Protein AF-A0A3D1LA84-F1 (afdb_monomer)

Radius of gyration: 9.65 Å; Cα contacts (8 Å, |Δi|>4): 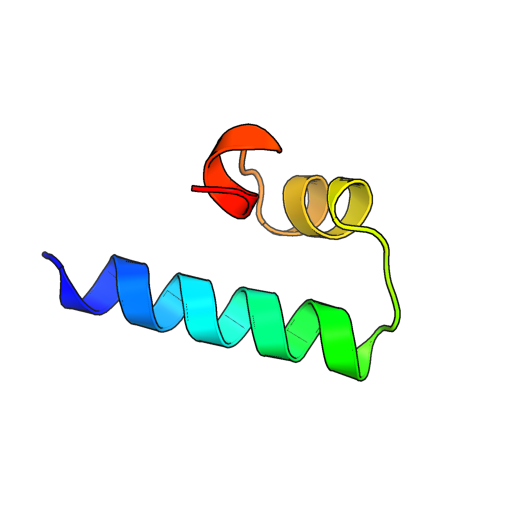19; chains: 1; bounding box: 19×15×26 Å

Foldseek 3Di:
DVVVLVVVLVVLVCCCVVVVDDLVVSCVVVVHDSVSNVD

Sequence (39 aa):
MTEDLEKRARELAVYLIERRTTIRDAAKHFSVSKSTVHK

Structure (mmCIF, N/CA/C/O backbone):
data_AF-A0A3D1LA84-F1
#
_entry.id   AF-A0A3D1LA84-F1
#
loop_
_atom_site.group_PDB
_atom_site.id
_atom_site.type_symbol
_atom_site.label_atom_id
_atom_site.label_alt_id
_atom_site.label_comp_id
_atom_site.label_asym_id
_atom_site.label_entity_id
_atom_site.label_seq_id
_atom_site.pdbx_PDB_ins_code
_atom_site.Cartn_x
_atom_site.Cartn_y
_atom_site.Cartn_z
_atom_site.occupancy
_atom_site.B_iso_or_equiv
_atom_site.auth_seq_id
_atom_site.auth_comp_id
_atom_site.auth_asym_id
_atom_site.auth_atom_id
_atom_site.pdbx_PDB_model_num
ATOM 1 N N . MET A 1 1 ? -12.059 5.883 16.415 1.00 54.44 1 MET A N 1
ATOM 2 C CA . MET A 1 1 ? -10.699 6.209 15.917 1.00 54.44 1 MET A CA 1
ATOM 3 C C . MET A 1 1 ? -10.026 5.031 15.200 1.00 54.44 1 MET A C 1
ATOM 5 O O . MET A 1 1 ? -9.227 5.289 14.315 1.00 54.44 1 MET A O 1
ATOM 9 N N . THR A 1 2 ? -10.342 3.766 15.515 1.00 59.31 2 THR A N 1
ATOM 10 C CA . THR A 1 2 ? -9.764 2.572 14.847 1.00 59.31 2 THR A CA 1
ATOM 11 C C . THR A 1 2 ? -10.407 2.230 13.499 1.00 59.31 2 THR A C 1
ATOM 13 O O . THR A 1 2 ? -9.733 1.715 12.613 1.00 59.31 2 THR A O 1
ATOM 16 N N . GLU A 1 3 ? -11.688 2.566 13.318 1.00 60.84 3 GLU A N 1
ATOM 17 C CA . GLU A 1 3 ? -12.424 2.308 12.069 1.00 60.84 3 GLU A CA 1
ATOM 18 C C . GLU A 1 3 ? -11.772 2.972 10.849 1.00 60.84 3 GLU A C 1
ATOM 20 O O . GLU A 1 3 ? -11.802 2.421 9.754 1.00 60.84 3 GLU A O 1
ATOM 25 N N . ASP A 1 4 ? -11.121 4.120 11.046 1.00 78.56 4 ASP A N 1
ATOM 26 C CA . ASP A 1 4 ? -10.458 4.869 9.976 1.00 78.56 4 ASP A CA 1
ATOM 27 C C . ASP A 1 4 ? -9.209 4.148 9.436 1.00 78.56 4 ASP A C 1
ATOM 29 O O . ASP A 1 4 ? -8.878 4.234 8.252 1.00 78.56 4 ASP A O 1
ATOM 33 N N . LEU A 1 5 ? -8.519 3.386 10.295 1.00 82.62 5 LEU A N 1
ATOM 34 C CA . LEU A 1 5 ? -7.306 2.663 9.915 1.00 82.62 5 LEU A CA 1
ATOM 35 C C . LEU A 1 5 ? -7.640 1.431 9.067 1.00 82.62 5 LEU A C 1
ATOM 37 O O . LEU A 1 5 ? -7.040 1.233 8.012 1.00 82.62 5 LEU A O 1
ATOM 41 N N . GLU A 1 6 ? -8.618 0.628 9.494 1.00 85.50 6 GLU A N 1
ATOM 42 C CA . GLU A 1 6 ? -9.054 -0.551 8.735 1.00 85.50 6 GLU A CA 1
ATOM 43 C C . GLU A 1 6 ? -9.652 -0.172 7.383 1.00 85.50 6 GLU A C 1
ATOM 45 O O . GLU A 1 6 ? -9.429 -0.859 6.383 1.00 85.50 6 GLU A O 1
ATOM 50 N N . LYS A 1 7 ? -10.407 0.929 7.343 1.00 89.00 7 LYS A N 1
ATOM 51 C CA . LYS A 1 7 ? -11.016 1.426 6.112 1.00 89.00 7 LYS A CA 1
ATOM 52 C C . LYS A 1 7 ? -9.942 1.846 5.111 1.00 89.00 7 LYS A C 1
ATOM 54 O O . LYS A 1 7 ? -9.956 1.373 3.977 1.00 89.00 7 LYS A O 1
ATOM 59 N N . ARG A 1 8 ? -8.934 2.597 5.567 1.00 87.44 8 ARG A N 1
ATOM 60 C CA . ARG A 1 8 ? -7.750 2.935 4.762 1.00 87.44 8 ARG A CA 1
ATOM 61 C C . ARG A 1 8 ? -6.955 1.714 4.315 1.00 87.44 8 ARG A C 1
ATOM 63 O O . ARG A 1 8 ? -6.492 1.685 3.179 1.00 87.44 8 ARG A O 1
ATOM 70 N N . ALA A 1 9 ? -6.779 0.713 5.177 1.00 88.56 9 ALA A N 1
ATOM 71 C CA . ALA A 1 9 ? -6.080 -0.517 4.810 1.00 88.56 9 ALA A CA 1
ATOM 72 C C . ALA A 1 9 ? -6.821 -1.262 3.687 1.00 88.56 9 ALA A C 1
ATOM 74 O O . ALA A 1 9 ? -6.198 -1.707 2.721 1.00 88.56 9 ALA A O 1
ATOM 75 N N . ARG A 1 10 ? -8.158 -1.327 3.768 1.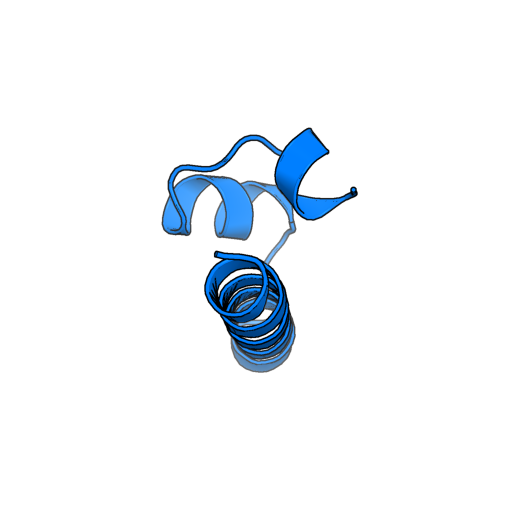00 91.75 10 ARG A N 1
ATOM 76 C CA . ARG A 1 10 ? -9.010 -1.889 2.712 1.00 91.75 10 ARG A CA 1
ATOM 77 C C . ARG A 1 10 ? -8.895 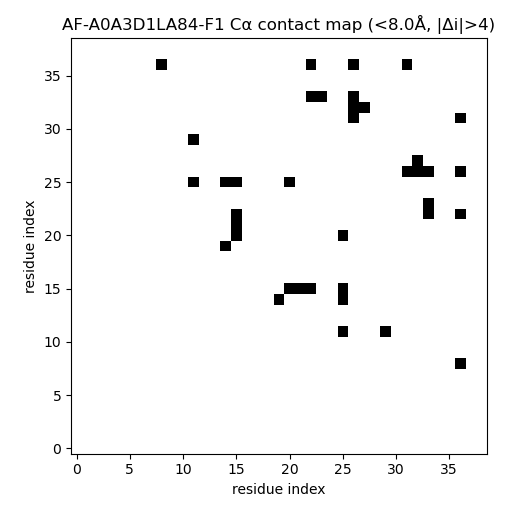-1.113 1.404 1.00 91.75 10 ARG A C 1
ATOM 79 O O . ARG A 1 10 ? -8.667 -1.725 0.366 1.00 91.75 10 ARG A O 1
ATOM 86 N N . GLU A 1 11 ? -9.008 0.210 1.447 1.00 91.50 11 GLU A N 1
ATOM 87 C CA . GLU A 1 11 ? -8.882 1.064 0.257 1.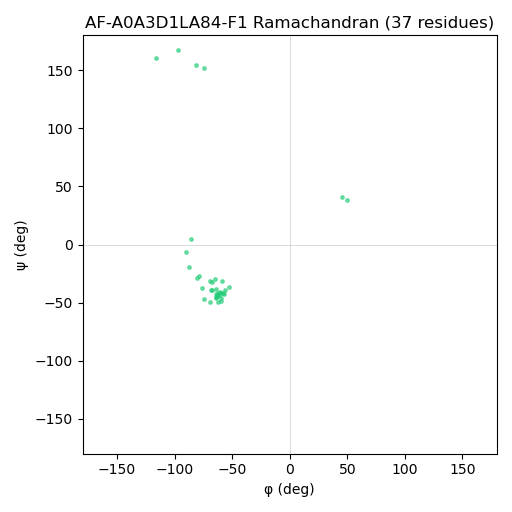00 91.50 11 GLU A CA 1
ATOM 88 C C . GLU A 1 11 ? -7.515 0.912 -0.416 1.00 91.50 11 GLU A C 1
ATOM 90 O O . GLU A 1 11 ? -7.424 0.790 -1.638 1.00 91.50 11 GLU A O 1
ATOM 95 N N . LEU A 1 12 ? -6.448 0.848 0.380 1.00 90.56 12 LEU A N 1
ATOM 96 C CA . LEU A 1 12 ? -5.096 0.679 -0.130 1.00 90.56 12 LEU A CA 1
ATOM 97 C C . LEU A 1 12 ? -4.892 -0.705 -0.768 1.00 90.56 12 LEU A C 1
ATOM 99 O O . LEU A 1 12 ? -4.257 -0.805 -1.820 1.00 90.56 12 LEU A O 1
ATOM 103 N N . ALA A 1 13 ? -5.467 -1.760 -0.182 1.00 90.81 13 ALA A N 1
ATOM 104 C CA . ALA A 1 13 ? -5.448 -3.104 -0.757 1.00 90.81 13 ALA A CA 1
ATOM 105 C C . ALA A 1 13 ? -6.211 -3.171 -2.091 1.00 90.81 13 ALA A C 1
ATOM 107 O O . ALA A 1 13 ? -5.689 -3.710 -3.067 1.00 90.81 13 ALA A O 1
ATOM 108 N N . VAL A 1 14 ? -7.407 -2.574 -2.157 1.00 94.12 14 VAL A N 1
ATOM 109 C CA . VAL A 1 14 ? -8.197 -2.485 -3.397 1.00 94.12 14 VAL A CA 1
ATOM 110 C C . VAL A 1 14 ? -7.411 -1.739 -4.474 1.00 94.12 14 VAL A C 1
ATOM 112 O O . VAL A 1 14 ? -7.226 -2.266 -5.569 1.00 94.12 14 VAL A O 1
ATOM 115 N N . TYR A 1 15 ? -6.842 -0.577 -4.143 1.00 92.62 15 TYR A N 1
ATOM 116 C CA . TYR A 1 15 ? -6.035 0.216 -5.071 1.00 92.62 15 TYR A CA 1
ATOM 117 C C . TYR A 1 15 ? -4.837 -0.564 -5.635 1.00 92.62 15 TYR A C 1
ATOM 119 O O . TYR A 1 15 ? -4.552 -0.489 -6.833 1.00 92.62 15 TYR A O 1
ATOM 127 N N . LEU A 1 16 ? -4.136 -1.328 -4.790 1.00 90.75 16 LEU A N 1
ATOM 128 C CA . LEU A 1 16 ? -3.004 -2.156 -5.216 1.00 90.75 16 LEU A CA 1
ATOM 129 C C . LEU A 1 16 ? -3.427 -3.247 -6.202 1.00 90.75 16 LEU A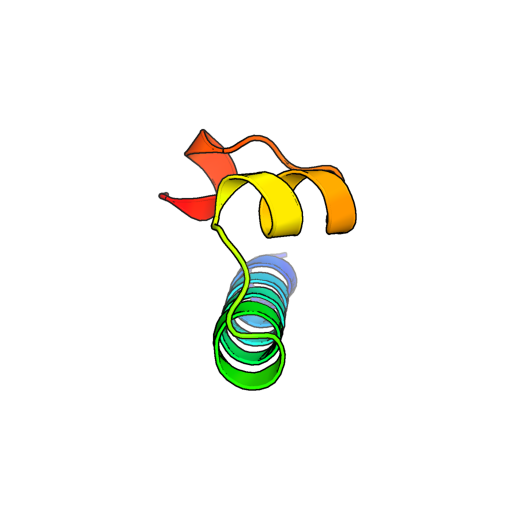 C 1
ATOM 131 O O . LEU A 1 16 ? -2.7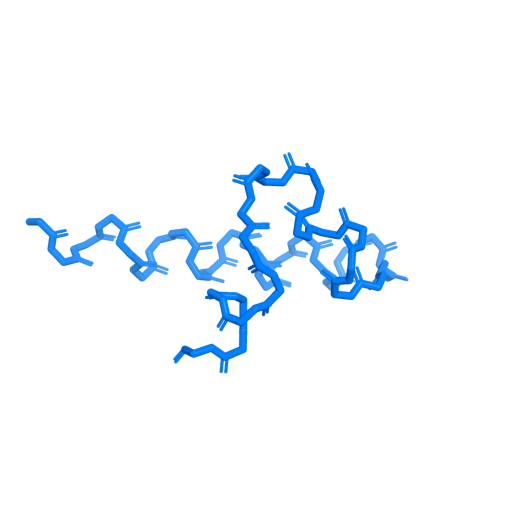47 -3.446 -7.211 1.00 90.75 16 LEU A O 1
ATOM 135 N N . ILE A 1 17 ? -4.538 -3.934 -5.924 1.00 92.62 17 ILE A N 1
ATOM 136 C CA . ILE A 1 17 ? -5.044 -5.030 -6.758 1.00 92.62 17 ILE A CA 1
ATOM 137 C C . ILE A 1 17 ? -5.561 -4.494 -8.095 1.00 92.62 17 ILE A C 1
ATOM 139 O O . ILE A 1 17 ? -5.165 -4.995 -9.149 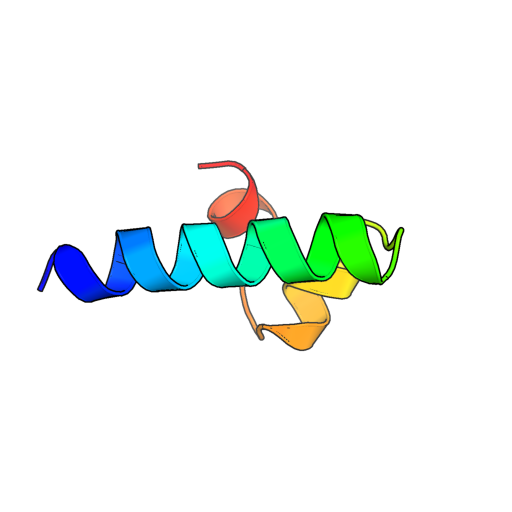1.00 92.62 17 ILE A O 1
ATOM 143 N N . GLU A 1 18 ? -6.399 -3.458 -8.067 1.00 95.12 18 GLU A N 1
ATOM 144 C CA . GLU A 1 18 ? -7.016 -2.884 -9.266 1.00 95.12 18 GLU A CA 1
ATOM 145 C C . GLU A 1 18 ? -5.981 -2.274 -10.207 1.00 95.12 18 GLU A C 1
ATOM 147 O O . GLU A 1 18 ? -6.037 -2.475 -11.420 1.00 95.12 18 GLU A O 1
ATOM 152 N N . ARG A 1 19 ? -5.002 -1.545 -9.656 1.00 93.31 19 ARG A N 1
ATOM 153 C CA . ARG A 1 19 ? -3.995 -0.856 -10.470 1.00 93.31 19 ARG A CA 1
ATOM 154 C C . ARG A 1 19 ? -2.752 -1.684 -10.761 1.00 93.31 19 ARG A C 1
ATOM 156 O O . ARG A 1 19 ? -1.902 -1.211 -11.511 1.00 93.31 19 ARG A O 1
ATOM 163 N N . ARG A 1 20 ? -2.614 -2.876 -10.163 1.00 92.94 20 ARG A N 1
ATOM 164 C CA . ARG A 1 20 ? -1.403 -3.723 -10.235 1.00 92.94 20 ARG A CA 1
ATOM 165 C C . ARG A 1 20 ? -0.114 -2.920 -10.025 1.00 92.94 20 ARG A C 1
ATOM 167 O O . ARG A 1 20 ? 0.876 -3.095 -10.733 1.00 92.94 20 ARG A O 1
ATOM 174 N N . THR A 1 21 ? -0.155 -1.984 -9.083 1.00 90.56 21 THR A N 1
ATOM 175 C CA . THR A 1 21 ? 0.935 -1.037 -8.837 1.00 90.56 21 THR A CA 1
ATOM 176 C C . THR A 1 21 ? 1.827 -1.502 -7.690 1.00 90.56 21 THR A C 1
ATOM 178 O O . THR A 1 21 ? 1.497 -2.435 -6.957 1.00 90.56 21 THR A O 1
ATOM 181 N N . THR A 1 22 ? 2.989 -0.874 -7.527 1.00 91.31 22 THR A N 1
ATOM 182 C CA . THR A 1 22 ? 3.918 -1.243 -6.459 1.00 91.31 22 THR A CA 1
ATOM 183 C C . THR A 1 22 ? 3.511 -0.609 -5.129 1.00 91.31 22 THR A C 1
ATOM 185 O O . THR A 1 22 ? 2.937 0.479 -5.081 1.00 91.31 22 THR A O 1
ATOM 188 N N . ILE A 1 23 ? 3.902 -1.243 -4.019 1.00 89.50 23 ILE A N 1
ATOM 189 C CA . ILE A 1 23 ? 3.729 -0.698 -2.660 1.00 89.50 23 ILE A CA 1
ATOM 190 C C . ILE A 1 23 ? 4.302 0.726 -2.548 1.00 89.50 23 ILE A C 1
ATOM 192 O O . ILE A 1 23 ? 3.744 1.571 -1.854 1.00 89.50 23 ILE A O 1
ATOM 196 N N . ARG A 1 24 ? 5.419 1.013 -3.232 1.00 89.25 24 ARG A N 1
ATOM 197 C CA . ARG A 1 24 ? 6.065 2.333 -3.193 1.00 89.25 24 ARG A CA 1
ATOM 198 C C . ARG A 1 24 ? 5.217 3.397 -3.887 1.00 89.25 24 ARG A C 1
ATOM 200 O O . ARG A 1 24 ? 5.159 4.523 -3.399 1.00 89.25 24 ARG A O 1
ATOM 207 N N . ASP A 1 25 ? 4.578 3.053 -4.995 1.00 90.75 25 ASP A N 1
ATOM 208 C CA . ASP A 1 25 ? 3.747 3.993 -5.746 1.00 90.75 25 ASP A CA 1
ATOM 209 C C . ASP A 1 25 ? 2.399 4.212 -5.062 1.00 90.75 25 ASP A C 1
ATOM 211 O O . ASP A 1 25 ? 1.947 5.351 -4.965 1.00 90.75 25 ASP A O 1
ATOM 215 N N . ALA A 1 26 ? 1.814 3.164 -4.475 1.00 91.12 26 ALA A N 1
ATOM 216 C CA . ALA A 1 26 ? 0.662 3.307 -3.590 1.00 91.12 26 ALA A CA 1
ATOM 217 C C . ALA A 1 26 ? 0.994 4.201 -2.383 1.00 91.12 26 ALA A C 1
ATOM 219 O O . ALA A 1 26 ? 0.261 5.141 -2.097 1.00 91.12 26 ALA A O 1
ATOM 220 N N . ALA A 1 27 ? 2.138 3.996 -1.722 1.00 90.75 27 ALA A N 1
ATOM 221 C CA . ALA A 1 27 ? 2.554 4.829 -0.593 1.00 90.75 27 ALA A CA 1
ATOM 222 C C . ALA A 1 27 ? 2.665 6.321 -0.968 1.00 90.75 27 ALA A C 1
ATOM 224 O O . ALA A 1 27 ? 2.186 7.179 -0.229 1.00 90.75 27 ALA A O 1
ATOM 225 N N . LYS A 1 28 ? 3.217 6.632 -2.151 1.00 91.19 28 LYS A N 1
ATOM 226 C CA . LYS A 1 28 ? 3.2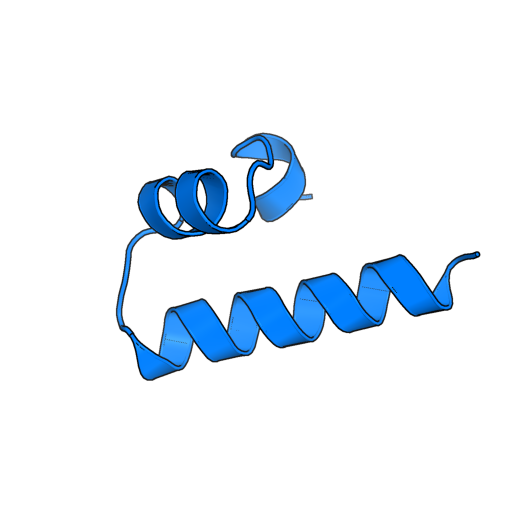34 8.002 -2.691 1.00 91.19 28 LYS A CA 1
ATOM 227 C C . LYS A 1 28 ? 1.825 8.535 -2.957 1.00 91.19 28 LYS A C 1
ATOM 229 O O . LYS A 1 28 ? 1.545 9.673 -2.603 1.00 91.19 28 LYS A O 1
ATOM 234 N N . HIS A 1 29 ? 0.949 7.725 -3.555 1.00 89.75 29 HIS A N 1
ATOM 235 C CA . HIS A 1 29 ? -0.427 8.118 -3.869 1.00 89.75 29 HIS A CA 1
ATOM 236 C C . HIS A 1 29 ? -1.226 8.473 -2.610 1.00 89.75 29 HIS A C 1
ATOM 238 O O . HIS A 1 29 ? -1.890 9.502 -2.561 1.00 89.75 29 HIS A O 1
ATOM 244 N N . PHE A 1 30 ? -1.091 7.661 -1.563 1.00 87.56 30 PHE A N 1
ATOM 245 C CA . PHE A 1 30 ? -1.777 7.861 -0.288 1.00 87.56 30 PHE A CA 1
ATOM 246 C C . PHE A 1 30 ? -1.026 8.799 0.673 1.00 87.56 30 PHE A C 1
ATOM 248 O O . PHE A 1 30 ? -1.461 8.972 1.807 1.00 87.56 30 PHE A O 1
ATOM 255 N N . SER A 1 31 ? 0.089 9.410 0.247 1.00 89.62 31 SER A N 1
ATOM 256 C CA . SER A 1 31 ? 0.951 10.264 1.086 1.00 89.62 31 SER A CA 1
ATOM 257 C C . SER A 1 31 ? 1.339 9.618 2.426 1.00 89.62 31 SER A C 1
ATOM 259 O O . SER A 1 31 ? 1.399 10.272 3.466 1.00 89.62 31 SER A O 1
ATOM 261 N N . VAL A 1 32 ? 1.605 8.310 2.408 1.00 89.38 32 VAL A N 1
ATOM 262 C CA . VAL A 1 32 ? 2.017 7.526 3.579 1.00 89.38 32 VAL A CA 1
ATOM 263 C C . VAL A 1 32 ? 3.420 6.970 3.401 1.00 89.38 32 VAL A C 1
ATOM 265 O O . VAL A 1 32 ? 3.940 6.834 2.294 1.00 89.38 32 VAL A O 1
ATOM 268 N N . SER A 1 33 ? 4.049 6.605 4.514 1.00 89.50 33 SER A N 1
ATOM 269 C CA . SER A 1 33 ? 5.339 5.930 4.457 1.00 89.50 33 SER A CA 1
ATOM 270 C C . SER A 1 33 ? 5.181 4.472 4.011 1.00 89.50 33 SER A C 1
ATOM 272 O O . SER A 1 33 ? 4.174 3.820 4.288 1.00 89.50 33 SER A O 1
ATOM 274 N N . LYS A 1 34 ? 6.218 3.922 3.369 1.00 87.81 34 LYS A N 1
ATOM 275 C CA . LYS A 1 34 ? 6.256 2.502 2.988 1.00 87.81 34 LYS A CA 1
ATOM 276 C C . LYS A 1 34 ? 6.058 1.580 4.202 1.00 87.81 34 LYS A C 1
ATOM 278 O O . LYS A 1 34 ? 5.379 0.567 4.085 1.00 87.81 34 LYS A O 1
ATOM 283 N N . SER A 1 35 ? 6.636 1.912 5.359 1.00 88.19 35 SER A N 1
ATOM 284 C CA . SER A 1 35 ? 6.467 1.119 6.583 1.00 88.19 35 SER A CA 1
ATOM 285 C C . SER A 1 35 ? 5.033 1.167 7.110 1.00 88.19 35 SER A C 1
ATOM 287 O O . SER A 1 35 ? 4.565 0.156 7.611 1.00 88.19 35 SER A O 1
ATOM 289 N N . THR A 1 36 ? 4.312 2.280 6.933 1.00 85.56 36 THR A N 1
ATO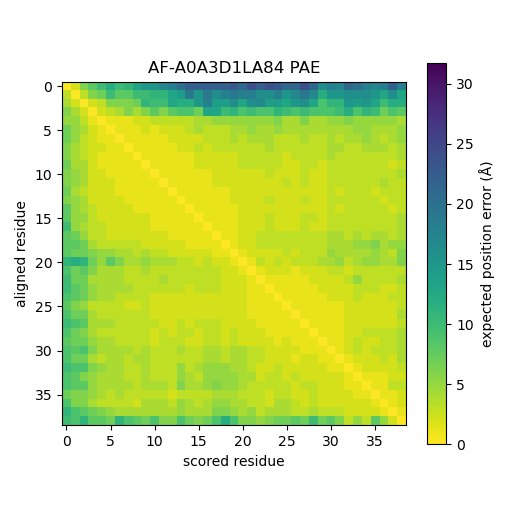M 290 C CA . THR A 1 36 ? 2.875 2.382 7.258 1.00 85.56 36 THR A CA 1
ATOM 291 C C . THR A 1 36 ? 2.012 1.471 6.387 1.00 85.56 36 THR A C 1
ATOM 293 O O . THR A 1 36 ? 0.974 1.023 6.841 1.00 85.56 36 THR A O 1
ATOM 296 N N . VAL A 1 37 ? 2.427 1.187 5.151 1.00 84.38 37 VAL A N 1
ATOM 297 C CA . VAL A 1 37 ? 1.710 0.260 4.260 1.00 84.38 37 VAL A CA 1
ATOM 298 C C . VAL A 1 37 ? 1.989 -1.209 4.607 1.00 84.38 37 VAL A C 1
ATOM 300 O O . VAL A 1 37 ? 1.167 -2.074 4.329 1.00 84.38 37 VAL A O 1
ATOM 303 N N . HIS A 1 38 ? 3.150 -1.503 5.196 1.00 83.50 38 HIS A N 1
ATOM 304 C CA . HIS A 1 38 ? 3.529 -2.863 5.594 1.00 83.50 38 HIS A CA 1
ATOM 305 C C . HIS A 1 38 ? 3.059 -3.271 6.993 1.00 83.50 38 HIS A C 1
ATOM 307 O O . HIS A 1 38 ? 3.099 -4.461 7.299 1.00 83.50 38 HIS A O 1
ATOM 313 N N . LYS A 1 39 ? 2.732 -2.299 7.844 1.00 79.00 39 LYS A N 1
ATOM 314 C CA . LYS A 1 39 ? 2.369 -2.505 9.246 1.00 79.00 39 LYS A CA 1
ATOM 315 C C . LYS A 1 39 ? 0.873 -2.740 9.380 1.00 79.00 39 LYS A C 1
ATOM 317 O O . LYS A 1 39 ? 0.519 -3.616 10.192 1.00 79.00 39 LYS A O 1
#

pLDDT: mean 86.69, std 9.01, range [54.44, 95.12]

Solvent-accessible surface area (backbone atoms only — not comparable to full-atom values): 2403 Å² total; per-residue (Å²): 127,67,68,62,55,58,51,50,52,50,53,52,52,51,50,36,64,78,63,72,52,53,70,66,55,51,17,59,73,70,73,48,55,62,64,69,75,74,106

Secondary structure (DSSP, 8-state):
--HHHHHHHHHHHHHHHHHT--HHHHHHHTT--HHHHH-

Mean predicted aligned error: 3.98 Å

Nearest PDB structures (foldseek):
  7bhy-assembly2_C-2  TM=8.915E-01  e=6.322E-01  Bacillus subtilis subsp. subtilis str. 168
  8r7y-assembly2_D  TM=9.144E-01  e=8.843E-01  Bacillus subtilis subsp. subtilis str. 168
  7bhy-assembly1_B  TM=9.043E-01  e=1.730E+00  Bacillus subtilis subsp. subtilis str. 168
  2o8x-assembly1_A  TM=7.705E-01  e=1.323E+00  Mycobacterium tuberculosis H37Rv
  7ng0-assembly1_A-2  TM=8.784E-01  e=2.420E+00  Geobacillus thermoleovorans CCB_US3_UF5